Protein AF-A0AAV4Q905-F1 (afdb_monomer)

Organism: Caerostris extrusa (NCBI:txid172846)

InterPro domains:
  IPR007110 Immunoglobulin-like domain [PS50835] (67-127)
  IPR013162 CD80-like, immunoglobulin C2-set [PF08205] (74-123)
  IP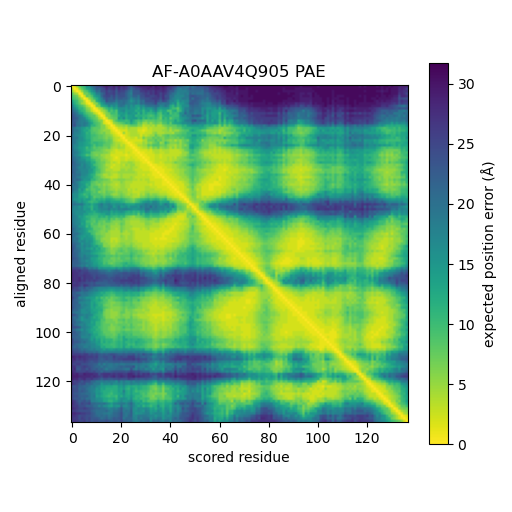R013783 Immunoglobulin-like fold [G3DSA:2.60.40.10] (59-135)
  IPR036179 Immunoglobulin-like domain superfamily [SSF48726] (36-135)

Sequence (137 aa):
MAHEMALPDFRLSLEGAYLLSKSGRSTVYLTNVTLETEGRFTCQVSADEPYFGCVQVHRNISVYVPPEESPEISGEFTDYGENLTIRCLSAKSKPAANLSWYINDVMVSTNGTFNCPSGNSNLRALTSYCFQKEDPH

Radius of gyration: 25.82 Å; Cα contacts (8 Å, |Δi|>4): 192; chains: 1; bounding box: 59×27×82 Å

Nearest PDB structures (foldseek):
  4im8-assembly1_A  TM=6.594E-01  e=1.008E-02  Mus musculus
  5k6x-assembly1_A  TM=5.338E-01  e=1.917E-01  Mus musculus
  5k6y-assembly3_B  TM=5.265E-01  e=4.220E-01  Mus musculus
  5oj2-assembly1_A  TM=3.649E-01  e=2.494E-01  Gallus gallus
  2qki-assembly2_D  TM=2.763E-01  e=8.916E+00  Homo sapiens

Secondary structure (DSSP, 8-state):
--------------SS-EE-TT--SS---EES--GGG-EEEEEEEEE-TT--EEEEEEEEE---B--SSPPEEEE--PPTTS---EEEEPPP-BSPPEEEEEETTEEE-SSS-----SS---EEEEEE---------

Solvent-accessible surface area (backbone atoms only — not comparable to full-atom values): 9296 Å² total; per-residue (Å²): 133,87,78,78,75,71,75,76,79,76,74,70,90,58,57,79,39,42,81,43,89,86,39,57,99,88,45,84,42,76,41,67,77,44,77,73,49,41,43,79,47,60,51,65,51,76,45,67,83,96,55,82,44,78,49,74,49,78,44,76,46,85,64,77,39,74,47,91,51,78,55,48,77,51,64,63,86,68,68,94,91,65,90,74,60,73,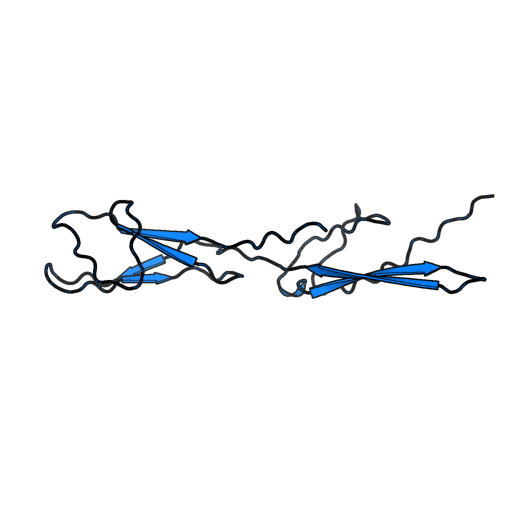47,76,46,70,48,74,39,38,65,78,67,46,80,45,41,24,53,70,87,41,80,51,71,95,84,68,90,78,85,75,68,99,64,97,70,53,78,48,70,47,75,45,73,84,78,79,78,78,76,88,125

Structure (mmCIF, N/CA/C/O backbone):
data_AF-A0AAV4Q905-F1
#
_entry.id   AF-A0AAV4Q905-F1
#
loop_
_atom_site.group_PDB
_atom_site.id
_atom_site.type_symbol
_atom_site.label_atom_id
_atom_site.label_alt_id
_atom_site.label_comp_id
_atom_site.label_asym_id
_atom_site.label_entity_id
_atom_site.label_seq_id
_atom_site.pdbx_PDB_ins_code
_atom_site.Cartn_x
_atom_site.Cartn_y
_atom_site.Cartn_z
_atom_site.occupancy
_atom_site.B_iso_or_equiv
_atom_site.auth_seq_id
_atom_site.auth_comp_id
_atom_site.auth_asym_id
_atom_site.auth_atom_id
_atom_site.pdbx_PDB_model_num
ATOM 1 N N . MET A 1 1 ? 17.475 -4.605 -49.691 1.00 32.66 1 MET A N 1
ATOM 2 C CA . MET A 1 1 ? 18.360 -5.608 -49.066 1.00 32.66 1 MET A CA 1
ATOM 3 C C . MET A 1 1 ? 17.958 -5.658 -47.607 1.00 32.66 1 MET A C 1
ATOM 5 O O . MET A 1 1 ? 18.094 -4.653 -46.924 1.00 32.66 1 MET A O 1
ATOM 9 N N . ALA A 1 2 ? 17.253 -6.720 -47.221 1.00 26.86 2 ALA A N 1
ATOM 10 C CA . ALA A 1 2 ? 16.572 -6.828 -45.938 1.00 26.86 2 ALA A CA 1
ATOM 11 C C . ALA A 1 2 ? 17.615 -6.967 -44.825 1.00 26.86 2 ALA A C 1
ATOM 13 O O . ALA A 1 2 ? 1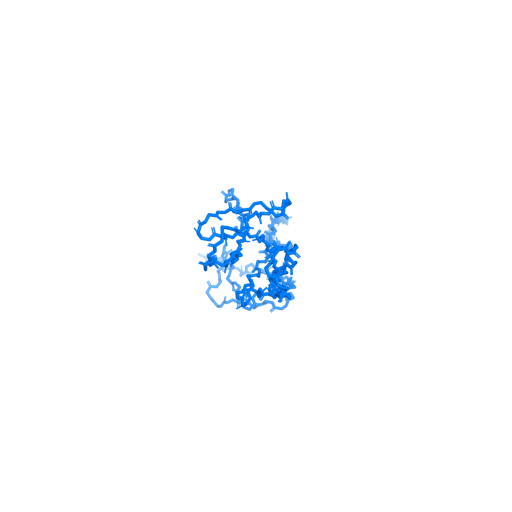8.282 -7.991 -44.740 1.00 26.86 2 ALA A O 1
ATOM 14 N N . HIS A 1 3 ? 17.800 -5.917 -44.024 1.00 28.50 3 HIS A N 1
ATOM 15 C CA . HIS A 1 3 ? 18.564 -6.035 -42.790 1.00 28.50 3 HIS A CA 1
ATOM 16 C C . HIS A 1 3 ? 17.595 -6.557 -41.737 1.00 28.50 3 HIS A C 1
ATOM 18 O O . HIS A 1 3 ? 16.775 -5.820 -41.187 1.00 28.50 3 HIS A O 1
ATOM 24 N N . GLU A 1 4 ? 17.613 -7.875 -41.585 1.00 32.44 4 GLU A N 1
ATOM 25 C CA . GLU A 1 4 ? 16.913 -8.604 -40.547 1.00 32.44 4 GLU A CA 1
ATOM 26 C C . GLU A 1 4 ? 17.403 -8.072 -39.203 1.00 32.44 4 GLU A C 1
ATOM 28 O O . GLU A 1 4 ? 18.506 -8.344 -38.744 1.00 32.44 4 GLU A O 1
ATOM 33 N N . MET A 1 5 ? 16.602 -7.181 -38.633 1.00 28.56 5 MET A N 1
ATO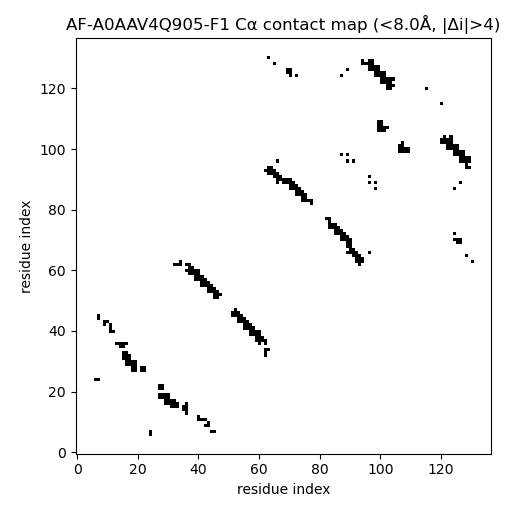M 34 C CA . MET A 1 5 ? 16.827 -6.575 -37.332 1.00 28.56 5 MET A CA 1
ATOM 35 C C . MET A 1 5 ? 16.647 -7.699 -36.314 1.00 28.56 5 MET A C 1
ATOM 37 O O . MET A 1 5 ? 15.512 -7.993 -35.919 1.00 28.56 5 MET A O 1
ATOM 41 N N . ALA A 1 6 ? 17.760 -8.360 -35.978 1.00 33.66 6 ALA A N 1
ATOM 42 C CA . ALA A 1 6 ? 17.845 -9.334 -34.906 1.00 33.66 6 ALA A CA 1
ATOM 43 C C . ALA A 1 6 ? 17.101 -8.769 -33.693 1.00 33.66 6 ALA A C 1
ATOM 45 O O . ALA A 1 6 ? 17.241 -7.595 -33.338 1.00 33.66 6 ALA A O 1
ATOM 46 N N . LEU A 1 7 ? 16.198 -9.577 -33.142 1.00 35.97 7 LEU A N 1
ATOM 47 C CA . LEU A 1 7 ? 15.425 -9.201 -31.969 1.00 35.97 7 LEU A CA 1
ATOM 48 C C . LEU A 1 7 ? 16.419 -8.771 -30.873 1.00 35.97 7 LEU A C 1
ATOM 50 O O . LEU A 1 7 ? 17.356 -9.524 -30.616 1.00 35.97 7 LEU A O 1
ATOM 54 N N . PRO A 1 8 ? 16.267 -7.586 -30.253 1.00 38.50 8 PRO A N 1
ATOM 55 C CA . PRO A 1 8 ? 17.100 -7.214 -29.110 1.00 38.50 8 PRO A CA 1
ATOM 56 C C . PRO A 1 8 ? 17.026 -8.324 -28.048 1.00 38.50 8 PRO A C 1
ATOM 58 O O . PRO A 1 8 ? 15.922 -8.729 -27.675 1.00 38.50 8 PRO A O 1
ATOM 61 N N . ASP A 1 9 ? 18.180 -8.834 -27.592 1.00 41.88 9 ASP A N 1
ATOM 62 C CA . ASP A 1 9 ? 18.262 -9.812 -26.495 1.00 41.88 9 ASP A CA 1
ATOM 63 C C . ASP A 1 9 ? 17.831 -9.119 -25.193 1.00 41.88 9 ASP A C 1
ATOM 65 O O . ASP A 1 9 ? 18.635 -8.560 -24.445 1.00 41.88 9 ASP A O 1
ATOM 69 N N . PHE A 1 10 ? 16.518 -9.076 -24.957 1.00 42.72 10 PHE A N 1
ATOM 70 C CA . PHE A 1 10 ? 15.925 -8.553 -23.733 1.00 42.72 10 PHE A CA 1
ATOM 71 C C . PHE A 1 10 ? 16.216 -9.510 -22.576 1.00 42.72 10 PHE A C 1
ATOM 73 O O . PHE A 1 10 ? 15.419 -10.382 -22.234 1.00 42.72 10 PHE A O 1
ATOM 80 N N . ARG A 1 11 ? 17.363 -9.317 -21.929 1.00 46.53 11 ARG A N 1
ATOM 81 C CA . ARG A 1 11 ? 17.704 -9.986 -20.671 1.00 46.53 11 ARG A CA 1
ATOM 82 C C . ARG A 1 11 ? 16.982 -9.288 -19.519 1.00 46.53 11 ARG A C 1
ATOM 84 O O . ARG A 1 11 ? 17.531 -8.401 -18.872 1.00 46.53 11 ARG A O 1
ATOM 91 N N . LEU A 1 12 ? 15.734 -9.673 -19.271 1.00 50.94 12 LEU A N 1
ATOM 92 C CA . LEU A 1 12 ? 15.013 -9.276 -18.063 1.00 50.94 12 LEU A CA 1
ATOM 93 C C . LEU A 1 12 ? 15.249 -10.333 -16.980 1.00 50.94 12 LEU A C 1
ATOM 95 O O . LEU A 1 12 ? 14.877 -11.492 -17.150 1.00 50.94 12 LEU A O 1
ATOM 99 N N . SER A 1 13 ? 15.866 -9.936 -15.866 1.00 50.78 13 SER A N 1
ATOM 100 C CA . SER A 1 13 ? 15.918 -10.766 -14.660 1.00 50.78 13 SER A CA 1
ATOM 101 C C . SER A 1 13 ? 14.556 -10.684 -13.977 1.00 50.78 13 SER A C 1
ATOM 103 O O . SER A 1 13 ? 14.296 -9.746 -13.228 1.00 50.78 13 SER A O 1
ATOM 105 N N . LEU A 1 14 ? 13.660 -11.611 -14.310 1.00 58.69 14 LEU A N 1
ATOM 106 C CA . LEU A 1 14 ? 12.336 -11.708 -13.706 1.00 58.69 14 LEU A CA 1
ATOM 107 C C . LEU A 1 14 ? 12.360 -12.828 -12.666 1.00 58.69 14 LEU A C 1
ATOM 109 O O . LEU A 1 14 ? 12.191 -13.998 -13.004 1.00 58.69 14 LEU A O 1
ATOM 113 N N . GLU A 1 15 ? 12.579 -12.485 -11.401 1.00 56.97 15 GLU A N 1
ATOM 114 C CA . GLU A 1 15 ? 12.255 -13.403 -10.310 1.00 56.97 15 GLU A CA 1
ATOM 115 C C . GLU A 1 15 ? 10.732 -13.329 -10.089 1.00 56.9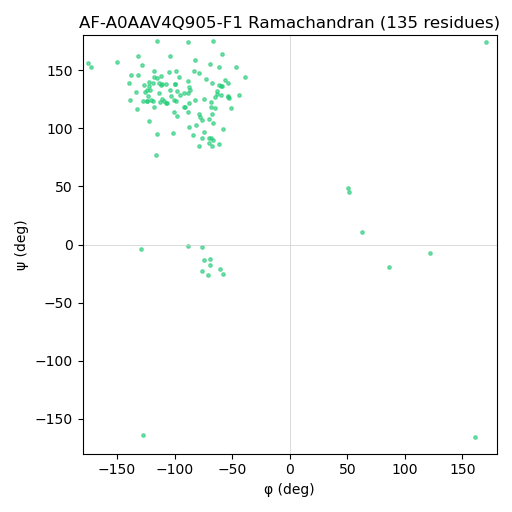7 15 GLU A C 1
ATOM 117 O O . GLU A 1 15 ? 10.178 -12.291 -9.726 1.00 56.97 15 GLU A O 1
ATOM 122 N N . GLY A 1 16 ? 10.022 -14.404 -10.449 1.00 58.72 16 GLY A N 1
ATO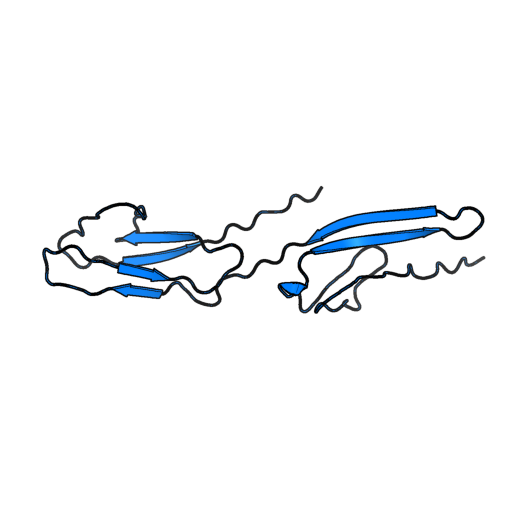M 123 C CA . GLY A 1 16 ? 8.586 -14.580 -10.186 1.00 58.72 16 GLY A CA 1
ATOM 124 C C . GLY A 1 16 ? 7.592 -13.995 -11.205 1.00 58.72 16 GLY A C 1
ATOM 125 O O . GLY A 1 16 ? 6.460 -14.470 -11.255 1.00 58.72 16 GLY A O 1
ATOM 126 N N . ALA A 1 17 ? 7.984 -13.039 -12.054 1.00 68.94 17 ALA A N 1
ATOM 127 C CA . ALA A 1 17 ? 7.099 -12.457 -13.076 1.00 68.94 17 ALA A CA 1
ATOM 128 C C . ALA A 1 17 ? 7.294 -13.069 -14.472 1.00 68.94 17 ALA A C 1
ATOM 130 O O . ALA A 1 17 ? 8.397 -13.449 -14.861 1.00 68.94 17 ALA A O 1
ATOM 131 N N . TYR A 1 18 ? 6.225 -13.107 -15.273 1.00 72.81 18 TYR A N 1
ATOM 132 C CA . TYR A 1 18 ? 6.267 -13.655 -16.634 1.00 72.81 18 TYR A CA 1
ATOM 133 C C . TYR A 1 18 ? 6.092 -12.566 -17.689 1.00 72.81 18 TYR A C 1
ATOM 135 O O . TYR A 1 18 ? 5.222 -11.700 -17.570 1.00 72.81 18 TYR A O 1
ATOM 143 N N . LEU A 1 19 ? 6.881 -12.654 -18.762 1.00 78.44 19 LEU A N 1
ATOM 144 C CA . LEU A 1 19 ? 6.736 -11.804 -19.939 1.00 78.44 19 LEU A CA 1
ATOM 145 C C . LEU A 1 19 ? 5.518 -12.244 -20.762 1.00 78.44 19 LEU A C 1
ATOM 147 O O . LEU A 1 19 ? 5.416 -13.396 -21.181 1.00 78.44 19 LEU A O 1
ATOM 151 N N . LEU A 1 20 ? 4.600 -11.318 -21.029 1.00 78.50 20 LEU A N 1
ATOM 152 C CA . LEU A 1 20 ? 3.450 -11.578 -21.891 1.00 78.50 20 LEU A CA 1
ATOM 153 C C . LEU A 1 20 ? 3.844 -11.519 -23.370 1.00 78.50 20 LEU A C 1
ATOM 155 O O . LEU A 1 20 ? 4.652 -10.684 -23.775 1.00 78.50 20 LEU A O 1
ATOM 159 N N . SER A 1 21 ? 3.183 -12.335 -24.195 1.00 76.25 21 SER A N 1
ATOM 160 C CA . SER A 1 21 ? 3.408 -12.430 -25.649 1.00 76.25 21 SER A CA 1
ATOM 161 C C . SER A 1 21 ? 3.151 -11.131 -26.422 1.00 76.25 21 SER A C 1
ATOM 163 O O . SER A 1 21 ? 3.679 -10.955 -27.513 1.00 76.25 21 SER A O 1
ATOM 165 N N . LYS A 1 22 ? 2.374 -10.199 -25.854 1.00 82.81 22 LYS A N 1
ATOM 166 C CA . LYS A 1 22 ? 2.154 -8.850 -26.407 1.00 82.81 22 LYS A CA 1
ATOM 167 C C . LYS A 1 22 ? 3.328 -7.884 -26.193 1.00 82.81 22 LYS A C 1
ATOM 169 O O . LYS A 1 22 ? 3.241 -6.726 -26.593 1.00 82.81 22 LYS A O 1
ATOM 174 N N . SER A 1 23 ? 4.386 -8.320 -25.512 1.00 78.44 23 SER A N 1
ATOM 175 C CA . SER A 1 23 ? 5.602 -7.523 -25.350 1.00 78.44 23 SER A CA 1
ATOM 176 C C . SER A 1 23 ? 6.307 -7.367 -26.695 1.00 78.44 23 SER A C 1
ATOM 178 O O . SER A 1 23 ? 6.364 -8.296 -27.496 1.00 78.44 23 SER A O 1
ATOM 180 N N . GLY A 1 24 ? 6.819 -6.169 -26.951 1.00 75.25 24 GLY A N 1
ATOM 181 C CA . GLY A 1 24 ? 7.473 -5.799 -28.200 1.00 75.25 24 GLY A CA 1
ATOM 182 C C . GLY A 1 24 ? 8.851 -5.193 -27.962 1.00 75.25 24 GLY A C 1
ATOM 183 O O . GLY A 1 24 ? 9.411 -5.269 -26.874 1.00 75.25 24 GLY A O 1
ATOM 184 N N . ARG A 1 25 ? 9.389 -4.532 -28.990 1.00 68.88 25 ARG A N 1
ATOM 185 C CA . ARG A 1 25 ? 10.747 -3.956 -28.964 1.00 68.88 25 ARG A CA 1
ATOM 186 C C . ARG A 1 25 ? 10.931 -2.755 -28.038 1.00 68.88 25 ARG A C 1
ATOM 188 O O . ARG A 1 25 ? 12.060 -2.394 -27.749 1.00 68.88 25 ARG A O 1
ATOM 195 N N . SER A 1 26 ? 9.851 -2.107 -27.623 1.00 73.12 26 SER A N 1
ATOM 196 C CA . SER A 1 26 ? 9.880 -0.905 -26.778 1.00 73.12 26 SER A CA 1
ATOM 197 C C . SER A 1 26 ? 8.968 -1.013 -25.561 1.00 73.12 26 SER A C 1
ATOM 199 O O . SER A 1 26 ? 8.903 -0.092 -24.753 1.00 73.12 26 SER A O 1
ATOM 201 N N . THR A 1 27 ? 8.213 -2.105 -25.447 1.00 76.88 27 THR A N 1
ATOM 202 C CA . THR A 1 27 ? 7.148 -2.236 -24.456 1.00 76.88 27 THR A CA 1
ATOM 203 C C . THR A 1 27 ? 7.178 -3.629 -23.869 1.00 76.88 27 THR A C 1
ATOM 205 O O . THR A 1 27 ? 7.087 -4.620 -24.590 1.00 76.88 27 THR A O 1
ATOM 208 N N . VAL A 1 28 ? 7.279 -3.685 -22.548 1.00 78.44 28 VAL A N 1
ATOM 209 C CA . VAL A 1 28 ? 7.333 -4.916 -21.769 1.00 78.44 28 VAL A CA 1
ATOM 210 C C . VAL A 1 28 ? 6.037 -5.014 -20.982 1.00 78.44 28 VAL A C 1
ATOM 212 O O . VAL A 1 28 ? 5.675 -4.089 -20.257 1.00 78.44 28 VAL A O 1
ATOM 215 N N . TYR A 1 29 ? 5.332 -6.129 -21.131 1.00 82.38 29 TYR A N 1
ATOM 216 C CA . TYR A 1 29 ? 4.148 -6.429 -20.343 1.00 82.38 29 TYR A CA 1
ATOM 217 C C . TYR A 1 29 ? 4.435 -7.620 -19.439 1.00 82.38 29 TYR A C 1
ATOM 219 O O . TYR A 1 29 ? 4.767 -8.702 -19.923 1.00 82.38 29 TYR A O 1
ATOM 227 N N . LEU A 1 30 ? 4.274 -7.418 -18.136 1.00 81.12 30 LEU A N 1
ATOM 228 C CA . LEU A 1 30 ? 4.492 -8.438 -17.117 1.00 81.12 30 LEU A CA 1
ATOM 229 C C . LEU A 1 30 ? 3.152 -8.950 -16.580 1.00 81.12 30 LEU A C 1
ATOM 231 O O . LEU A 1 30 ? 2.168 -8.211 -16.520 1.00 81.12 30 LEU A O 1
ATOM 235 N N . THR A 1 31 ? 3.115 -10.220 -16.191 1.00 84.88 31 THR A N 1
ATOM 236 C CA . THR A 1 31 ? 2.006 -10.836 -15.453 1.00 84.88 31 THR A CA 1
ATOM 237 C C . THR A 1 31 ? 2.531 -11.620 -14.254 1.00 84.88 31 THR A C 1
ATOM 239 O O . THR A 1 31 ? 3.720 -11.934 -14.201 1.00 84.88 31 THR A O 1
ATOM 242 N N . ASN A 1 32 ? 1.642 -11.921 -13.303 1.00 83.12 32 ASN A N 1
ATOM 243 C CA . ASN A 1 32 ? 1.977 -12.468 -11.985 1.00 83.12 32 ASN A CA 1
ATOM 244 C C . ASN A 1 32 ? 3.071 -11.650 -11.282 1.00 83.12 32 ASN A C 1
ATOM 246 O O . ASN A 1 32 ? 4.061 -12.192 -10.810 1.00 83.12 32 ASN A O 1
ATOM 250 N N . VAL A 1 33 ? 2.903 -10.324 -11.252 1.00 83.88 33 VAL A N 1
ATOM 251 C CA . VAL A 1 33 ? 3.797 -9.437 -10.498 1.00 83.88 33 VAL A CA 1
ATOM 252 C C . VAL A 1 33 ? 3.579 -9.692 -9.008 1.00 83.88 33 VAL A C 1
ATOM 254 O O . VAL A 1 33 ? 2.459 -9.560 -8.514 1.00 83.88 33 VAL A O 1
ATOM 257 N N . THR A 1 34 ? 4.647 -10.054 -8.305 1.00 85.25 34 THR A N 1
ATOM 258 C CA . THR A 1 34 ? 4.648 -10.295 -6.856 1.00 85.25 34 THR A CA 1
ATOM 259 C C . THR A 1 34 ? 5.531 -9.270 -6.150 1.00 85.25 34 THR A C 1
ATOM 261 O O . THR A 1 34 ? 6.208 -8.466 -6.788 1.00 85.25 34 THR A O 1
ATOM 264 N N . LEU A 1 35 ? 5.562 -9.301 -4.815 1.00 85.12 35 LEU A N 1
ATOM 265 C CA . LEU A 1 35 ? 6.477 -8.465 -4.030 1.00 85.12 35 LEU A CA 1
ATOM 266 C C . LEU A 1 35 ? 7.959 -8.698 -4.374 1.00 85.12 35 LEU A C 1
ATOM 268 O O . LEU A 1 35 ? 8.758 -7.787 -4.192 1.00 85.12 35 LEU A O 1
ATOM 272 N N . GLU A 1 36 ? 8.314 -9.882 -4.877 1.00 83.25 36 GLU A N 1
ATOM 273 C CA . GLU A 1 36 ? 9.681 -10.235 -5.293 1.00 83.25 36 GLU A CA 1
ATOM 274 C C . GLU A 1 36 ? 10.059 -9.599 -6.636 1.00 83.25 36 GLU A C 1
ATOM 276 O O . GLU A 1 36 ? 11.230 -9.384 -6.923 1.00 83.25 36 GLU A O 1
ATOM 281 N N . THR A 1 37 ? 9.061 -9.244 -7.448 1.00 80.81 37 THR A N 1
ATOM 282 C CA . THR A 1 37 ? 9.258 -8.550 -8.725 1.00 80.81 37 THR A CA 1
ATOM 283 C C . THR A 1 37 ? 9.625 -7.072 -8.533 1.00 80.81 37 THR A C 1
ATOM 285 O O . THR A 1 37 ? 10.040 -6.414 -9.485 1.00 80.81 37 THR A O 1
ATOM 288 N N . GLU A 1 38 ? 9.467 -6.520 -7.326 1.00 84.44 38 GLU A N 1
ATOM 289 C CA . GLU A 1 38 ? 9.887 -5.152 -7.022 1.00 84.44 38 GLU A CA 1
ATOM 290 C C . GLU A 1 38 ? 11.403 -4.997 -7.176 1.00 84.44 38 GLU A C 1
ATOM 292 O O . GLU A 1 38 ? 12.187 -5.757 -6.612 1.00 84.44 38 GLU A O 1
ATOM 297 N N . GLY A 1 39 ? 11.835 -3.976 -7.915 1.00 78.88 39 GLY A N 1
ATOM 298 C CA . GLY A 1 39 ? 13.259 -3.769 -8.132 1.00 78.88 39 GLY A CA 1
ATOM 299 C C . GLY A 1 39 ? 13.592 -2.889 -9.324 1.00 78.88 39 GLY A C 1
ATOM 300 O O . GLY A 1 39 ? 12.753 -2.165 -9.863 1.00 78.88 39 GLY A O 1
ATOM 301 N N . ARG A 1 40 ? 14.866 -2.933 -9.725 1.00 78.50 40 ARG A N 1
ATOM 302 C CA . ARG A 1 40 ? 15.405 -2.114 -10.813 1.00 78.50 40 ARG A CA 1
ATOM 303 C C . ARG A 1 40 ? 15.467 -2.901 -12.116 1.00 78.50 40 ARG A C 1
ATOM 305 O O . ARG A 1 40 ? 16.321 -3.765 -12.300 1.00 78.50 40 ARG A O 1
ATOM 312 N N . PHE A 1 41 ? 14.620 -2.514 -13.054 1.00 77.56 41 PHE A N 1
ATOM 313 C CA . PHE A 1 41 ? 14.548 -3.057 -14.399 1.00 77.56 41 PHE A CA 1
ATOM 314 C C . PHE A 1 41 ? 15.505 -2.303 -15.313 1.00 77.56 41 PHE A C 1
ATOM 316 O O . PHE A 1 41 ? 15.589 -1.074 -15.271 1.00 77.56 41 PHE A O 1
ATOM 323 N N . THR A 1 42 ? 16.239 -3.045 -16.139 1.00 74.12 42 THR A N 1
ATOM 324 C CA . THR A 1 42 ? 17.217 -2.485 -17.075 1.00 74.12 42 THR A CA 1
ATOM 325 C C . THR A 1 42 ? 16.844 -2.870 -18.495 1.00 74.12 42 THR A C 1
ATOM 327 O O . THR A 1 42 ? 16.708 -4.049 -18.804 1.00 74.12 42 THR A O 1
ATOM 330 N N . CYS A 1 43 ? 16.694 -1.870 -19.356 1.00 74.81 43 CYS A N 1
ATOM 331 C CA . CYS A 1 43 ? 16.620 -2.053 -20.797 1.00 74.81 43 CYS A CA 1
ATOM 332 C C . CYS A 1 43 ? 18.018 -1.837 -21.378 1.00 74.81 43 CYS A C 1
ATOM 334 O O . CYS A 1 43 ? 18.645 -0.821 -21.077 1.00 74.81 43 CYS A O 1
ATOM 336 N N . GLN A 1 44 ? 18.498 -2.777 -22.190 1.00 72.56 44 GLN A N 1
ATOM 337 C CA . GLN A 1 44 ? 19.803 -2.716 -22.840 1.00 72.56 44 GLN A CA 1
ATOM 338 C C . GLN A 1 44 ? 19.636 -2.857 -24.352 1.00 72.56 44 GLN A C 1
ATOM 340 O O . GLN A 1 44 ? 18.943 -3.757 -24.818 1.00 72.56 44 GLN A O 1
ATOM 345 N N . VAL A 1 45 ? 20.304 -1.987 -25.107 1.00 76.06 45 VAL A N 1
ATOM 346 C CA . VAL A 1 45 ? 20.386 -2.051 -26.568 1.00 76.06 45 VAL A CA 1
ATOM 347 C C . VAL A 1 45 ? 21.857 -2.089 -26.964 1.00 76.06 45 VAL A C 1
ATOM 349 O O . VAL A 1 45 ? 22.621 -1.198 -26.589 1.00 76.06 45 VAL A O 1
ATOM 352 N N . SER A 1 46 ? 22.253 -3.117 -27.712 1.00 76.56 46 SER A N 1
ATOM 353 C CA . SER A 1 46 ? 23.593 -3.265 -28.281 1.00 76.56 46 SER A CA 1
ATOM 354 C C . SER A 1 46 ? 23.569 -3.042 -29.792 1.00 76.56 46 SER A C 1
ATOM 356 O O . SER A 1 46 ? 22.657 -3.504 -30.476 1.00 76.56 46 SER A O 1
ATOM 358 N N . ALA A 1 47 ? 24.568 -2.328 -30.301 1.00 74.62 47 ALA A N 1
ATOM 359 C CA . ALA A 1 47 ? 24.865 -2.217 -31.721 1.00 74.62 47 ALA A CA 1
ATOM 360 C C . ALA A 1 47 ? 26.013 -3.168 -32.080 1.00 74.62 47 ALA A C 1
ATOM 362 O O . ALA A 1 47 ? 26.993 -3.259 -31.334 1.00 74.62 47 ALA A O 1
ATOM 363 N N . ASP A 1 48 ? 25.878 -3.846 -33.219 1.00 76.00 48 ASP A N 1
ATOM 364 C CA . ASP A 1 48 ? 26.915 -4.712 -33.776 1.00 76.00 48 ASP A CA 1
ATOM 365 C C . ASP A 1 48 ? 27.874 -3.925 -34.692 1.00 76.00 48 ASP A C 1
ATOM 367 O O . ASP A 1 48 ? 27.705 -2.731 -34.947 1.00 76.00 48 ASP A O 1
ATOM 371 N N . GLU A 1 49 ? 28.923 -4.608 -35.142 1.00 75.06 49 GLU A N 1
ATOM 372 C CA . GLU A 1 49 ? 30.067 -4.118 -35.923 1.00 75.06 49 GLU A CA 1
ATOM 373 C C . GLU A 1 49 ? 29.720 -3.070 -37.015 1.00 75.06 49 GLU A C 1
ATOM 375 O O . GLU A 1 49 ? 28.682 -3.183 -37.673 1.00 75.06 49 GLU 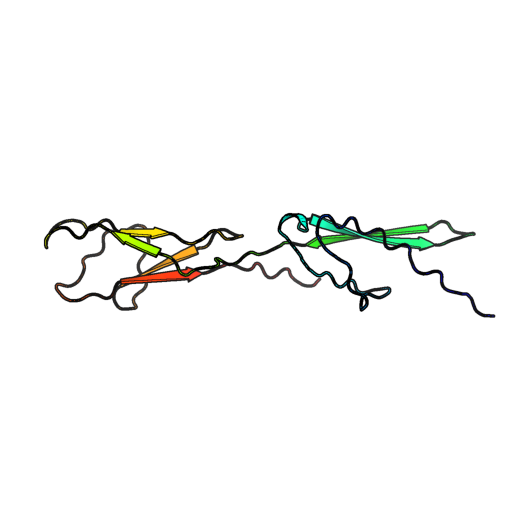A O 1
ATOM 380 N N . PRO A 1 50 ? 30.577 -2.052 -37.278 1.00 58.84 50 PRO A N 1
ATOM 381 C CA . PRO A 1 50 ? 31.933 -1.806 -36.755 1.00 58.84 50 PRO A CA 1
ATOM 382 C C . PRO A 1 50 ? 31.989 -1.003 -35.448 1.00 58.84 50 PRO A C 1
ATOM 384 O O . PRO A 1 50 ? 33.074 -0.773 -34.913 1.00 58.84 50 PRO A O 1
ATOM 387 N N . TYR A 1 51 ? 30.840 -0.577 -34.922 1.00 61.47 51 TYR A N 1
ATOM 388 C CA . TYR A 1 51 ? 30.755 0.219 -33.702 1.00 61.47 51 TYR A CA 1
ATOM 389 C C . TYR A 1 51 ? 30.033 -0.575 -32.618 1.00 61.47 51 TYR A C 1
ATOM 391 O O . TYR A 1 51 ? 28.809 -0.555 -32.526 1.00 61.47 51 TYR A O 1
ATOM 399 N N . PHE A 1 52 ? 30.812 -1.241 -31.769 1.00 63.81 52 PHE A N 1
ATOM 400 C CA . PHE A 1 52 ? 30.302 -1.913 -30.576 1.00 63.81 52 PHE A CA 1
ATOM 401 C C . PHE A 1 52 ? 29.861 -0.866 -29.545 1.00 63.81 52 PHE A C 1
ATOM 403 O O . PHE A 1 52 ? 30.659 -0.376 -28.744 1.00 63.81 52 PHE A O 1
ATOM 410 N N . GLY A 1 53 ? 28.589 -0.480 -29.598 1.00 68.38 53 GLY A N 1
ATOM 411 C CA . GLY A 1 53 ? 27.963 0.437 -28.649 1.00 68.38 53 GLY A CA 1
ATOM 412 C C . GLY A 1 53 ? 26.927 -0.288 -27.800 1.00 68.38 53 GLY A C 1
ATOM 413 O O . GLY A 1 53 ? 26.142 -1.071 -28.322 1.00 68.38 53 GLY A O 1
ATOM 414 N N . CYS A 1 54 ? 26.894 -0.015 -26.497 1.00 76.06 54 CYS A N 1
ATOM 415 C CA . CYS A 1 54 ? 25.865 -0.526 -25.596 1.00 76.06 54 CYS A CA 1
ATOM 416 C C . CYS A 1 54 ? 25.242 0.637 -24.824 1.00 76.06 54 CYS A C 1
ATOM 418 O O . CYS A 1 54 ? 25.950 1.382 -24.145 1.00 76.06 54 CYS A O 1
ATOM 420 N N . VAL A 1 55 ? 23.923 0.792 -24.927 1.00 78.50 55 VAL A N 1
ATOM 421 C CA . VAL A 1 55 ? 23.157 1.784 -24.168 1.00 78.50 55 VAL A CA 1
ATOM 422 C C . VAL A 1 55 ? 22.234 1.051 -23.208 1.00 78.50 55 VAL A C 1
ATOM 424 O O . VAL A 1 55 ? 21.507 0.142 -23.607 1.00 78.50 55 VAL A O 1
ATOM 427 N N . GLN A 1 56 ? 22.255 1.459 -21.940 1.00 76.50 56 GLN A N 1
ATOM 428 C CA . GLN A 1 56 ? 21.391 0.922 -20.897 1.00 76.50 56 GLN A CA 1
ATOM 429 C C . GLN A 1 56 ? 20.562 2.037 -20.263 1.00 76.50 56 GLN A C 1
ATOM 431 O O . GLN A 1 56 ? 21.059 3.133 -20.007 1.00 76.50 56 GLN A O 1
ATOM 436 N N . VAL A 1 57 ? 19.295 1.744 -19.987 1.00 77.50 57 VAL A N 1
ATOM 437 C CA . VAL A 1 57 ? 18.391 2.610 -19.227 1.00 77.50 57 VAL A CA 1
ATOM 438 C C . VAL A 1 57 ? 17.795 1.804 -18.087 1.00 77.50 57 VAL A C 1
ATOM 440 O O . VAL A 1 57 ? 17.374 0.665 -18.278 1.00 77.50 57 VAL A O 1
ATOM 443 N N . HIS A 1 58 ? 17.727 2.413 -16.906 1.00 78.62 58 HIS A N 1
ATOM 444 C CA . HIS A 1 58 ? 17.174 1.787 -15.710 1.00 78.62 58 HIS A CA 1
ATOM 445 C C . HIS A 1 58 ? 15.865 2.461 -15.285 1.00 78.62 58 HIS A C 1
ATOM 447 O O . HIS A 1 58 ? 15.705 3.684 -15.400 1.00 78.62 58 HIS A O 1
ATOM 453 N N . ARG A 1 59 ? 14.937 1.658 -14.763 1.00 79.06 59 ARG A N 1
ATOM 454 C CA . ARG A 1 59 ? 13.695 2.099 -14.122 1.00 79.06 59 ARG A CA 1
ATOM 455 C C . ARG A 1 59 ? 13.426 1.246 -12.892 1.00 79.06 59 ARG A C 1
ATOM 457 O O . ARG A 1 59 ? 13.625 0.037 -12.933 1.00 79.06 59 ARG A O 1
ATOM 464 N N . ASN A 1 60 ? 12.982 1.875 -11.814 1.00 81.56 60 ASN A N 1
ATOM 465 C CA . ASN A 1 60 ? 12.517 1.149 -10.641 1.00 81.56 60 ASN A CA 1
ATOM 466 C C . ASN A 1 60 ? 11.027 0.864 -10.808 1.00 81.56 60 ASN A C 1
ATOM 468 O O . ASN A 1 60 ? 10.297 1.704 -11.326 1.00 81.56 60 ASN A O 1
ATOM 472 N N . ILE A 1 61 ? 10.608 -0.326 -10.399 1.00 81.00 61 ILE A N 1
ATOM 473 C CA . ILE A 1 61 ? 9.206 -0.724 -10.349 1.00 81.00 61 ILE A CA 1
ATOM 474 C C . ILE A 1 61 ? 8.891 -1.042 -8.896 1.00 81.00 61 ILE A C 1
ATOM 476 O O . ILE A 1 61 ? 9.548 -1.905 -8.314 1.00 81.00 61 ILE A O 1
ATOM 480 N N . SER A 1 62 ? 7.890 -0.357 -8.348 1.00 84.88 62 SER A N 1
ATOM 481 C CA . SER A 1 62 ? 7.367 -0.562 -6.996 1.00 84.88 62 SER A CA 1
ATOM 482 C C . SER A 1 62 ? 6.089 -1.405 -7.047 1.00 84.88 62 SER A C 1
ATOM 484 O O . SER A 1 62 ? 5.239 -1.193 -7.915 1.00 84.88 62 SER A O 1
ATOM 486 N N . VAL A 1 63 ? 5.927 -2.355 -6.122 1.00 85.62 63 VAL A N 1
ATOM 487 C CA . VAL A 1 63 ? 4.733 -3.215 -6.055 1.00 85.62 63 VAL A CA 1
ATOM 488 C C . VAL A 1 63 ? 3.891 -2.846 -4.840 1.00 85.62 63 VAL A C 1
ATOM 490 O O . VAL A 1 63 ? 4.353 -2.885 -3.699 1.00 85.62 63 VAL A O 1
ATOM 493 N N . TYR A 1 64 ? 2.627 -2.515 -5.096 1.00 89.50 64 TYR A N 1
ATOM 494 C CA . TYR A 1 64 ? 1.654 -2.125 -4.082 1.00 89.50 64 TYR A CA 1
ATOM 495 C C . TYR A 1 64 ? 0.679 -3.265 -3.802 1.00 89.50 64 TYR A C 1
ATOM 497 O O . TYR A 1 64 ? 0.122 -3.853 -4.729 1.00 89.50 64 TYR A O 1
ATOM 505 N N . VAL A 1 65 ? 0.454 -3.552 -2.520 1.00 89.44 65 VAL A N 1
ATOM 506 C CA . VAL A 1 65 ? -0.455 -4.608 -2.061 1.00 89.44 65 VAL A CA 1
ATOM 5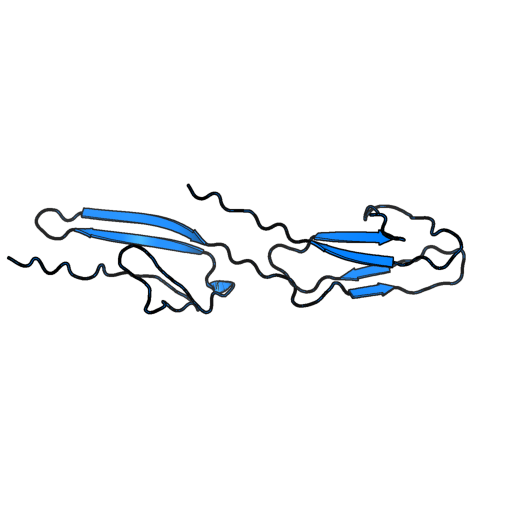07 C C . VAL A 1 65 ? -1.519 -3.974 -1.166 1.00 89.44 65 VAL A C 1
ATOM 509 O O . VAL A 1 65 ? -1.197 -3.578 -0.040 1.00 89.44 65 VAL A O 1
ATOM 512 N N . PRO A 1 66 ? -2.767 -3.824 -1.641 1.00 89.69 66 PRO A N 1
ATOM 513 C CA . PRO A 1 66 ? -3.856 -3.364 -0.791 1.00 89.69 66 PRO A CA 1
ATOM 514 C C . PRO A 1 66 ? -4.209 -4.436 0.257 1.00 89.69 66 PRO A C 1
ATOM 516 O O . PRO A 1 66 ? -3.969 -5.620 0.018 1.00 89.69 66 PRO A O 1
ATOM 519 N N . PRO A 1 67 ? -4.788 -4.047 1.406 1.00 90.06 67 PRO A N 1
ATOM 520 C CA . PRO A 1 67 ? -5.337 -5.011 2.352 1.00 90.06 67 PRO A CA 1
ATOM 521 C C . PRO A 1 67 ? -6.435 -5.850 1.684 1.00 90.06 67 PRO A C 1
ATOM 523 O O . PRO A 1 67 ? -7.286 -5.299 0.985 1.00 90.06 67 PRO A O 1
ATOM 526 N N . GLU A 1 68 ? -6.432 -7.164 1.913 1.00 90.31 68 GLU A N 1
ATOM 527 C CA . GLU A 1 68 ? -7.455 -8.074 1.366 1.00 90.31 68 GLU A CA 1
ATOM 528 C C . GLU A 1 68 ? -8.822 -7.892 2.038 1.00 90.31 68 GLU A C 1
ATOM 530 O O . GLU A 1 68 ? -9.860 -8.150 1.431 1.00 90.31 68 GLU A O 1
ATOM 535 N N . GLU A 1 69 ? -8.822 -7.408 3.280 1.00 90.12 69 GLU A N 1
ATOM 536 C CA . GLU A 1 69 ? -10.009 -7.277 4.117 1.00 90.12 69 GLU A CA 1
ATOM 537 C C . GLU A 1 69 ? -10.139 -5.861 4.685 1.00 90.12 69 GLU A C 1
ATOM 539 O O . GLU A 1 69 ? -9.159 -5.126 4.857 1.00 90.12 69 GLU A O 1
ATOM 544 N N . SER A 1 70 ? -11.379 -5.483 4.999 1.00 87.69 70 SER A N 1
ATOM 545 C CA . SER A 1 70 ? -11.676 -4.269 5.758 1.00 87.69 70 SER A CA 1
ATOM 546 C C . SER A 1 70 ? -11.055 -4.330 7.158 1.00 87.69 70 SER A C 1
ATOM 548 O O . SER A 1 70 ? -10.904 -5.422 7.703 1.00 87.69 70 SER A O 1
ATOM 550 N N . PRO A 1 71 ? -10.742 -3.181 7.777 1.00 89.94 71 PRO A N 1
ATOM 551 C CA . PRO A 1 71 ? -10.178 -3.170 9.116 1.00 89.94 71 PRO A CA 1
ATOM 552 C C . PRO A 1 71 ? -11.144 -3.784 10.133 1.00 89.94 71 PRO A C 1
ATOM 554 O O . PRO A 1 71 ? -12.341 -3.491 10.132 1.00 89.94 71 PRO A O 1
ATOM 557 N N . GLU A 1 72 ? -10.603 -4.603 11.026 1.00 90.50 72 GLU A N 1
ATOM 558 C CA . GLU A 1 72 ? -11.346 -5.213 12.120 1.00 90.50 72 GLU A CA 1
ATOM 559 C C . GLU A 1 72 ? -11.336 -4.280 13.333 1.00 90.50 72 GLU A C 1
ATOM 561 O O . GLU A 1 72 ? -10.280 -3.795 13.754 1.00 90.50 72 GLU A O 1
ATOM 566 N N . ILE A 1 73 ? -12.516 -4.042 13.907 1.00 87.50 73 ILE A N 1
ATOM 567 C CA . ILE A 1 73 ? -12.691 -3.254 15.128 1.00 87.50 73 ILE A CA 1
ATOM 568 C C . ILE A 1 73 ? -13.034 -4.210 16.265 1.00 87.50 73 ILE A C 1
ATOM 570 O O . ILE A 1 73 ? -14.046 -4.907 16.212 1.00 87.50 73 ILE A O 1
ATOM 574 N N . SER A 1 74 ? -12.216 -4.204 17.313 1.00 85.69 74 SER A N 1
ATOM 575 C CA . SER A 1 74 ? -12.427 -4.993 18.527 1.00 85.69 74 SER A CA 1
ATOM 576 C C . SER A 1 74 ? -12.246 -4.127 19.771 1.00 85.69 74 SER A C 1
ATOM 578 O O . SER A 1 74 ? -11.436 -3.202 19.794 1.00 85.69 74 SER A O 1
ATOM 580 N N . GLY A 1 75 ? -13.012 -4.396 20.823 1.00 77.94 75 GLY A N 1
ATOM 581 C CA . GLY A 1 75 ? -12.939 -3.641 22.070 1.00 77.94 75 GLY A CA 1
ATOM 582 C C . GLY A 1 75 ? -13.788 -4.278 23.158 1.00 77.94 75 GLY A C 1
ATOM 583 O O . GLY A 1 75 ? -14.764 -4.968 22.864 1.00 77.94 75 GLY A O 1
ATOM 584 N N . GLU A 1 76 ? -13.400 -4.053 24.410 1.00 71.50 76 GLU A N 1
ATOM 585 C CA . GLU A 1 76 ? -14.196 -4.452 25.567 1.00 71.50 76 GLU A CA 1
ATOM 586 C C . GLU A 1 76 ? -15.112 -3.296 25.963 1.00 71.50 76 GLU A C 1
ATOM 588 O O . GLU A 1 76 ? -14.657 -2.199 26.293 1.00 71.50 76 GLU A O 1
ATOM 593 N N . PHE A 1 77 ? -16.419 -3.543 25.897 1.00 66.88 77 PHE A N 1
ATOM 594 C CA . PHE A 1 77 ? -17.424 -2.617 26.397 1.00 66.88 77 PHE A CA 1
ATOM 595 C C . PHE A 1 77 ? -17.549 -2.808 27.908 1.00 66.88 77 PHE A C 1
ATOM 597 O O . PHE A 1 77 ? -18.152 -3.776 28.365 1.00 66.88 77 PHE A O 1
ATOM 604 N N . THR A 1 78 ? -16.958 -1.890 28.668 1.00 61.91 78 THR A N 1
ATOM 605 C CA . THR A 1 78 ? -17.242 -1.727 30.099 1.00 61.91 78 THR A CA 1
ATOM 606 C C . THR A 1 78 ? -18.504 -0.884 30.281 1.00 61.91 78 THR A C 1
ATOM 608 O O . THR A 1 78 ? -18.923 -0.160 29.373 1.00 61.91 78 THR A O 1
ATOM 611 N N . ASP A 1 79 ? -19.123 -1.005 31.454 1.00 59.97 79 ASP A N 1
ATOM 612 C CA . ASP A 1 79 ? -20.284 -0.230 31.874 1.00 59.97 79 ASP A CA 1
ATOM 613 C C . ASP A 1 79 ? -20.149 1.282 31.609 1.00 59.97 79 ASP A C 1
ATOM 615 O O . ASP A 1 79 ? -19.064 1.871 31.572 1.00 59.97 79 ASP A O 1
ATOM 619 N N . TYR A 1 80 ? -21.305 1.925 31.436 1.00 60.12 80 TYR A N 1
ATOM 620 C CA . TYR A 1 80 ? -21.427 3.360 31.203 1.00 60.12 80 TYR A CA 1
ATOM 621 C C . TYR A 1 80 ? -20.657 4.176 32.254 1.00 60.12 80 TYR A C 1
ATOM 623 O O . TYR A 1 80 ? -21.011 4.167 33.431 1.00 60.12 80 TYR A O 1
ATOM 631 N N . GLY A 1 81 ? -19.654 4.941 31.812 1.00 61.66 81 GLY A N 1
ATOM 632 C CA . GLY A 1 81 ? -18.907 5.877 32.662 1.00 61.66 81 GLY A CA 1
ATOM 633 C C . GLY A 1 81 ? -17.400 5.634 32.737 1.00 61.66 81 GLY A C 1
ATOM 634 O O . GLY A 1 81 ? -16.700 6.486 33.279 1.00 61.66 81 GLY A O 1
ATOM 635 N N . GLU A 1 82 ? -16.889 4.539 32.167 1.00 68.25 82 GLU A N 1
ATOM 636 C CA . GLU A 1 82 ? -15.446 4.276 32.091 1.00 68.25 82 GLU A CA 1
ATOM 637 C C . GLU A 1 82 ? -14.850 4.516 30.694 1.00 68.25 82 GLU A C 1
ATOM 639 O O . GLU A 1 82 ? -15.550 4.591 29.681 1.00 68.25 82 GLU A O 1
ATOM 644 N N . ASN A 1 83 ? -13.520 4.652 30.642 1.00 71.56 83 ASN A N 1
ATOM 645 C CA . ASN A 1 83 ? -12.784 4.812 29.392 1.00 71.56 83 ASN A CA 1
ATOM 646 C C . ASN A 1 83 ? -12.836 3.517 28.573 1.00 71.56 83 ASN A C 1
ATOM 648 O O . ASN A 1 83 ? -12.298 2.488 28.977 1.00 71.56 83 ASN A O 1
ATOM 652 N N . LEU A 1 84 ? -13.419 3.597 27.380 1.00 75.25 84 LEU A N 1
ATOM 653 C CA . LEU A 1 84 ? -13.475 2.489 26.432 1.00 75.25 84 LEU A CA 1
ATOM 654 C C . LEU A 1 84 ? -12.171 2.407 25.633 1.00 75.25 84 LEU A C 1
ATOM 656 O O . LEU A 1 84 ? -11.767 3.370 24.979 1.00 75.25 84 LEU A O 1
ATOM 660 N N . THR A 1 85 ? -11.519 1.244 25.669 1.00 76.81 85 THR A N 1
ATOM 661 C CA . THR A 1 85 ? -10.337 0.975 24.842 1.00 76.81 85 THR A CA 1
ATOM 662 C C . THR A 1 85 ? -10.744 0.137 23.642 1.00 76.81 85 THR A C 1
ATOM 664 O O . THR A 1 85 ? -11.131 -1.022 23.783 1.00 76.81 85 THR A O 1
ATOM 667 N N . ILE A 1 86 ? -10.628 0.723 22.453 1.00 80.69 86 ILE A N 1
ATOM 668 C CA . ILE A 1 86 ? -10.990 0.077 21.191 1.00 80.69 86 ILE A CA 1
ATOM 669 C C . ILE A 1 86 ? -9.745 -0.015 20.313 1.00 80.69 86 ILE A C 1
ATOM 671 O O . ILE A 1 86 ? -8.929 0.906 20.250 1.00 80.69 86 ILE A O 1
ATOM 675 N N . ARG A 1 87 ? -9.588 -1.152 19.645 1.00 83.62 87 ARG A N 1
ATOM 676 C CA . ARG A 1 87 ? -8.496 -1.460 18.730 1.00 83.62 87 ARG A CA 1
ATOM 677 C C . ARG A 1 87 ? -9.047 -1.583 17.318 1.00 83.62 87 ARG A C 1
ATOM 679 O O . ARG A 1 87 ? -10.109 -2.156 17.101 1.00 83.62 87 ARG A O 1
ATOM 686 N N . CYS A 1 88 ? -8.299 -1.042 16.365 1.00 86.19 88 CYS A N 1
ATOM 687 C CA . CYS A 1 88 ? -8.542 -1.220 14.940 1.00 86.19 88 CYS A CA 1
ATOM 688 C C . CYS A 1 88 ? -7.287 -1.809 14.314 1.00 86.19 88 CYS A C 1
ATOM 690 O O . CYS A 1 88 ? -6.189 -1.284 14.518 1.00 86.19 88 CYS A O 1
ATOM 692 N N . LEU A 1 89 ? -7.457 -2.903 13.580 1.00 87.94 89 LEU A N 1
ATOM 693 C CA . LEU A 1 89 ? -6.380 -3.612 12.908 1.00 87.94 89 LEU A CA 1
ATOM 694 C C . LEU A 1 89 ? -6.708 -3.713 11.420 1.00 87.94 89 LEU A C 1
ATOM 696 O O . LEU A 1 89 ? -7.754 -4.231 11.043 1.00 87.94 89 LEU A O 1
ATOM 700 N N . SER A 1 90 ? -5.813 -3.220 10.564 1.00 92.75 90 SER A N 1
ATOM 701 C CA . SER A 1 90 ? -5.881 -3.506 9.130 1.00 92.75 90 SER A CA 1
ATOM 702 C C . SER A 1 90 ? -5.228 -4.849 8.819 1.00 92.75 90 SER A C 1
ATOM 704 O O . SER A 1 90 ? -4.206 -5.198 9.419 1.00 92.75 90 SER A O 1
ATOM 706 N N . ALA A 1 91 ? -5.719 -5.529 7.785 1.00 92.38 91 ALA A N 1
ATOM 707 C CA . ALA A 1 91 ? -4.965 -6.600 7.146 1.00 92.38 91 ALA A CA 1
ATOM 708 C C . ALA A 1 91 ? -3.611 -6.092 6.600 1.00 92.38 91 ALA A C 1
ATOM 710 O O . ALA A 1 91 ? -3.361 -4.885 6.460 1.00 92.38 91 ALA A O 1
ATOM 711 N N . LYS A 1 92 ? -2.709 -7.033 6.308 1.00 91.38 92 LYS A N 1
ATOM 712 C CA . LYS A 1 92 ? -1.369 -6.729 5.787 1.00 91.38 92 LYS A CA 1
ATOM 713 C C . LYS A 1 92 ? -1.471 -5.957 4.471 1.00 91.38 92 LYS A C 1
ATOM 715 O O . LYS A 1 92 ? -2.268 -6.301 3.608 1.00 91.38 92 LYS A O 1
ATOM 720 N N . SER A 1 93 ? -0.645 -4.927 4.325 1.00 91.94 93 SER A N 1
ATOM 721 C CA . SER A 1 93 ? -0.613 -4.070 3.137 1.00 91.94 93 SER A CA 1
ATOM 722 C C . SER A 1 93 ? 0.781 -3.496 2.895 1.00 91.94 93 SER A C 1
ATOM 724 O O . SER A 1 93 ? 1.603 -3.414 3.814 1.00 91.94 93 SER A O 1
ATOM 726 N N . LYS A 1 94 ? 1.047 -3.115 1.641 1.00 90.06 94 LYS A N 1
ATOM 727 C CA . LYS A 1 94 ? 2.254 -2.404 1.213 1.00 90.06 94 LYS A CA 1
ATOM 728 C C . LYS A 1 94 ? 1.870 -1.212 0.316 1.00 90.06 94 LYS A C 1
ATOM 730 O O . LYS A 1 94 ? 1.353 -1.439 -0.779 1.00 90.06 94 LYS A O 1
ATOM 735 N N . PRO A 1 95 ? 2.155 0.040 0.724 1.00 90.62 95 PRO A N 1
ATOM 736 C CA . PRO A 1 95 ? 2.736 0.444 2.008 1.00 90.62 95 PRO A CA 1
ATOM 737 C C . PRO A 1 95 ? 1.789 0.169 3.183 1.00 90.62 95 PRO A C 1
ATOM 739 O O . PRO A 1 95 ? 0.649 -0.243 2.986 1.00 90.62 95 PRO A O 1
ATOM 742 N N . ALA A 1 96 ? 2.271 0.416 4.404 1.00 89.88 96 ALA A N 1
ATOM 743 C CA . ALA A 1 96 ? 1.442 0.331 5.598 1.00 89.88 96 ALA A CA 1
ATOM 744 C C . ALA A 1 96 ? 0.171 1.183 5.441 1.00 89.88 96 ALA A C 1
ATOM 746 O O . ALA A 1 96 ? 0.237 2.374 5.126 1.00 89.88 96 ALA A O 1
ATOM 747 N N . ALA A 1 97 ? -0.975 0.544 5.655 1.00 89.75 97 ALA A N 1
ATOM 748 C CA . ALA A 1 97 ? -2.282 1.177 5.671 1.00 89.75 97 ALA A CA 1
ATOM 749 C C . ALA A 1 97 ? -2.355 2.324 6.687 1.00 89.75 97 ALA A C 1
ATOM 751 O O . ALA A 1 97 ? -1.849 2.221 7.806 1.00 89.75 97 ALA A O 1
ATOM 752 N N . ASN A 1 98 ? -3.056 3.393 6.313 1.00 89.06 98 ASN A N 1
ATOM 753 C CA . ASN A 1 98 ? -3.371 4.484 7.220 1.00 89.06 98 ASN A CA 1
ATOM 754 C C . ASN A 1 98 ? -4.812 4.336 7.721 1.00 89.06 98 ASN A C 1
ATOM 756 O O . ASN A 1 98 ? -5.754 4.239 6.926 1.00 89.06 98 ASN A O 1
ATOM 760 N N . LEU A 1 99 ? -4.975 4.295 9.041 1.00 87.62 99 LEU A N 1
ATOM 761 C CA . LEU A 1 99 ? -6.257 4.070 9.701 1.00 87.62 99 LEU A CA 1
ATOM 762 C C . LEU A 1 99 ? -6.876 5.399 10.123 1.00 87.62 99 LEU A C 1
ATOM 764 O O . LEU A 1 99 ? -6.222 6.242 10.733 1.00 87.62 99 LEU A O 1
ATOM 768 N N . SER A 1 100 ? -8.155 5.578 9.816 1.00 88.12 100 SER A N 1
ATOM 769 C CA . SER A 1 100 ? -8.930 6.748 10.223 1.00 88.12 100 SER A CA 1
ATOM 770 C C . SER A 1 100 ? -10.189 6.313 10.950 1.00 88.12 100 SER A C 1
ATOM 772 O O . SER A 1 100 ? -10.932 5.454 10.472 1.00 88.12 100 SER A O 1
ATOM 774 N N . TRP A 1 101 ? -10.428 6.922 12.105 1.00 86.25 101 TRP A N 1
ATOM 775 C CA . TRP A 1 101 ? -11.592 6.644 12.932 1.00 86.25 101 TRP A CA 1
ATOM 776 C C . TRP A 1 101 ? -12.702 7.641 12.659 1.00 86.25 101 TRP A C 1
ATOM 778 O O . TRP A 1 101 ? -12.443 8.827 12.456 1.00 86.25 101 TRP A O 1
ATOM 788 N N . TYR A 1 102 ? -13.935 7.152 12.710 1.00 86.00 102 TYR A N 1
ATOM 789 C CA . TYR A 1 102 ? -15.139 7.947 12.571 1.00 86.00 102 TYR A CA 1
ATOM 790 C C . TYR A 1 102 ? -16.139 7.571 13.660 1.00 86.00 102 TYR A C 1
ATOM 792 O O . TYR A 1 102 ? -16.446 6.394 13.861 1.00 86.00 102 TYR A O 1
ATOM 800 N N . ILE A 1 103 ? -16.676 8.584 14.335 1.00 84.81 103 ILE A N 1
ATOM 801 C CA . ILE A 1 103 ? -17.775 8.442 15.291 1.00 84.81 103 ILE A CA 1
ATOM 802 C C . ILE A 1 103 ? -18.939 9.255 14.741 1.00 84.81 103 ILE A C 1
ATOM 804 O O . ILE A 1 103 ? -18.806 10.463 14.559 1.00 84.81 103 ILE A O 1
ATOM 808 N N . ASN A 1 104 ? -20.066 8.599 14.454 1.00 86.06 104 ASN A N 1
ATOM 809 C CA . ASN A 1 104 ? -21.231 9.238 13.827 1.00 86.06 104 ASN A CA 1
ATOM 810 C C . ASN A 1 104 ? -20.849 10.016 12.552 1.00 86.06 104 ASN A C 1
ATOM 812 O O . ASN A 1 104 ? -21.228 11.170 12.376 1.00 86.06 104 ASN A O 1
ATOM 816 N N . ASP A 1 105 ? -20.031 9.378 11.708 1.00 87.62 105 ASP A N 1
ATOM 817 C CA . ASP A 1 105 ? -19.501 9.910 10.444 1.00 87.62 105 ASP A CA 1
ATOM 818 C C . ASP A 1 105 ? -18.597 11.155 10.572 1.00 87.62 105 ASP A C 1
ATOM 820 O O . ASP A 1 105 ? -18.191 11.746 9.571 1.00 87.62 105 ASP A O 1
ATOM 824 N N . VAL A 1 106 ? -18.185 11.513 11.792 1.00 86.69 106 VAL A N 1
ATOM 825 C CA . VAL A 1 106 ? -17.198 12.567 12.049 1.00 86.69 106 VAL A CA 1
ATOM 826 C C . VAL A 1 106 ? -15.828 11.941 12.278 1.00 86.69 106 VAL A C 1
ATOM 828 O O . VAL A 1 106 ? -15.672 11.105 13.168 1.00 86.69 106 VAL A O 1
ATOM 831 N N . MET A 1 107 ? -14.832 12.348 11.483 1.00 85.44 107 MET A N 1
ATOM 832 C CA . MET A 1 107 ? -13.451 11.888 11.646 1.00 85.44 107 MET A CA 1
ATOM 833 C C . MET A 1 107 ? -12.901 12.330 13.006 1.00 85.44 107 MET A C 1
ATOM 835 O O . MET A 1 107 ? -12.986 13.506 13.364 1.00 85.44 107 MET A O 1
ATOM 839 N N . VAL A 1 108 ? -12.291 11.398 13.734 1.00 85.25 108 VAL A N 1
ATOM 840 C CA . VAL A 1 108 ? -11.653 11.649 15.029 1.00 85.25 108 VAL A CA 1
ATOM 841 C C . VAL A 1 108 ? -10.155 11.349 14.962 1.00 85.25 108 VAL A C 1
ATOM 843 O O . VAL A 1 108 ? -9.716 10.441 14.252 1.00 85.25 108 VAL A O 1
ATOM 846 N N . SER A 1 109 ? -9.344 12.136 15.673 1.00 78.00 109 SER A N 1
ATOM 847 C CA . SER A 1 109 ? -7.895 11.929 15.735 1.00 78.00 109 SER A CA 1
ATOM 848 C C . SER A 1 109 ? -7.554 10.698 16.581 1.00 78.00 109 SER A C 1
ATOM 850 O O . SER A 1 109 ? -8.167 10.441 17.608 1.00 78.00 109 SER A O 1
ATOM 852 N N . THR A 1 110 ? -6.540 9.933 16.181 1.00 67.62 110 THR A N 1
ATOM 853 C CA . THR A 1 110 ? -6.112 8.701 16.876 1.00 67.62 110 THR A CA 1
ATOM 854 C C . THR A 1 110 ? -5.461 8.942 18.244 1.00 67.62 110 THR A C 1
ATOM 856 O O . THR A 1 110 ? -5.299 7.997 19.008 1.00 67.62 110 THR A O 1
ATOM 859 N N . ASN A 1 111 ? -5.114 10.192 18.570 1.00 64.12 111 ASN A N 1
ATOM 860 C CA . ASN A 1 111 ? -4.498 10.598 19.836 1.00 64.12 111 ASN A CA 1
ATOM 861 C C . ASN A 1 111 ? -5.433 11.544 20.608 1.00 64.12 111 ASN A C 1
ATOM 863 O O . ASN A 1 111 ? -5.226 12.759 20.610 1.00 64.12 111 ASN A O 1
ATOM 867 N N . GLY A 1 112 ? -6.473 11.001 21.246 1.00 61.69 112 GLY A N 1
ATOM 868 C CA . GLY A 1 112 ? -7.380 11.783 22.088 1.00 61.69 112 GLY A CA 1
ATOM 869 C C . GLY A 1 112 ? -8.433 10.941 22.809 1.00 61.69 112 GLY A C 1
ATOM 870 O O . GLY A 1 112 ? -8.780 9.849 22.368 1.00 61.69 112 GLY A O 1
ATOM 871 N N . THR A 1 113 ? -8.949 11.465 23.921 1.00 63.81 113 THR A N 1
ATOM 872 C CA . THR A 1 113 ? -10.129 10.919 24.604 1.00 63.81 113 THR A CA 1
ATOM 873 C C . THR A 1 113 ? -11.374 11.551 23.989 1.00 63.81 113 THR A C 1
ATOM 875 O O . THR A 1 113 ? -11.504 12.775 23.996 1.00 63.81 113 THR A O 1
ATOM 878 N N . PHE A 1 114 ? -12.288 10.735 23.460 1.00 69.38 114 PHE A N 1
ATOM 879 C CA . PHE A 1 114 ? -13.546 11.212 22.882 1.00 69.38 114 PHE A CA 1
ATOM 880 C C . PHE A 1 114 ? -14.711 10.886 23.805 1.00 69.38 114 PHE A C 1
ATOM 882 O O . PHE A 1 114 ? -14.977 9.724 24.108 1.00 69.38 114 PHE A O 1
ATOM 889 N N . ASN A 1 115 ? -15.437 11.924 24.215 1.00 70.31 115 ASN A N 1
ATOM 890 C CA . ASN A 1 115 ? -16.675 11.752 24.958 1.00 70.31 115 ASN A CA 1
ATOM 891 C C . ASN A 1 115 ? -17.762 11.322 23.976 1.00 70.31 115 ASN A C 1
ATOM 893 O O . ASN A 1 115 ? -18.230 12.125 23.166 1.00 70.31 115 ASN A O 1
ATOM 897 N N . CYS A 1 116 ? -18.153 10.051 24.038 1.00 65.94 116 CYS A N 1
ATOM 898 C CA . CYS A 1 116 ? -19.315 9.582 23.299 1.00 65.94 116 CYS A CA 1
ATOM 899 C C . CYS A 1 116 ? -20.564 10.285 23.859 1.00 65.94 116 CYS A C 1
ATOM 901 O O . CYS A 1 116 ? -20.782 10.242 25.074 1.00 65.94 116 CYS A O 1
ATOM 903 N N . PRO A 1 117 ? -21.388 10.937 23.017 1.00 66.44 117 PRO A N 1
ATOM 904 C CA . PRO A 1 117 ? -22.692 11.420 23.445 1.00 66.44 117 PRO A CA 1
ATOM 905 C C . PRO A 1 117 ? -23.476 10.255 24.051 1.00 66.44 117 PRO A C 1
ATOM 907 O O . PRO A 1 117 ? -23.419 9.143 23.525 1.00 66.44 117 PRO A O 1
ATOM 910 N N . SER A 1 118 ? -24.193 10.493 25.147 1.00 60.84 118 SER A N 1
ATOM 911 C CA . SER A 1 118 ? -25.046 9.502 25.806 1.00 60.84 118 SER A CA 1
ATOM 912 C C . SER A 1 118 ? -26.159 9.029 24.854 1.00 60.84 118 SER A C 1
ATOM 914 O O . SER A 1 118 ? -27.249 9.593 24.810 1.00 60.84 118 SER A O 1
ATOM 916 N N . GLY A 1 119 ? -25.857 8.011 24.043 1.00 61.75 119 GLY A N 1
ATOM 917 C CA . GLY A 1 119 ? -26.725 7.459 23.003 1.00 61.75 119 GLY A CA 1
ATOM 918 C C . GLY A 1 119 ? -26.008 6.445 22.097 1.00 61.75 119 GLY A C 1
ATOM 919 O O . GLY A 1 119 ? -24.799 6.240 22.203 1.00 61.75 119 GLY A O 1
ATOM 920 N N . ASN A 1 120 ? -26.767 5.811 21.193 1.00 61.59 120 ASN A N 1
ATOM 921 C CA . ASN A 1 120 ? -26.265 4.843 20.208 1.00 61.59 120 ASN A CA 1
ATOM 922 C C . ASN A 1 120 ? -25.346 5.532 19.187 1.00 61.59 120 ASN A C 1
ATOM 924 O O . ASN A 1 120 ? -25.811 6.019 18.156 1.00 61.59 120 ASN A O 1
ATOM 928 N N . SER A 1 121 ? -24.048 5.583 19.476 1.00 71.75 121 SER A N 1
ATOM 929 C CA . SER A 1 121 ? -23.051 6.093 18.535 1.00 71.75 121 SER A CA 1
ATOM 930 C C . SER A 1 121 ? -22.581 4.981 17.599 1.00 71.75 121 SER A C 1
ATOM 932 O O . SER A 1 121 ? -22.257 3.882 18.045 1.00 71.75 121 SER A O 1
ATOM 934 N N . ASN A 1 122 ? -22.526 5.265 16.298 1.00 77.75 122 ASN A N 1
ATOM 935 C CA . ASN A 1 122 ? -21.983 4.340 15.309 1.00 77.75 122 ASN A CA 1
ATOM 936 C C . ASN A 1 122 ? -20.478 4.574 15.172 1.00 77.75 122 ASN A C 1
ATOM 938 O O . ASN A 1 122 ? -20.049 5.636 14.713 1.00 77.75 122 ASN A O 1
ATOM 942 N N . LEU A 1 123 ? -19.690 3.575 15.566 1.00 80.69 123 LEU A N 1
ATOM 943 C CA . LEU A 1 123 ? -18.244 3.577 15.389 1.00 80.69 123 LEU A CA 1
ATOM 944 C C . LEU A 1 123 ? -17.879 2.911 14.064 1.00 8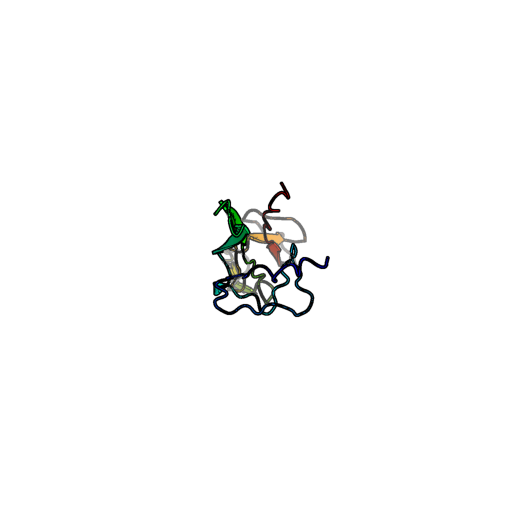0.69 123 LEU A C 1
ATOM 946 O O . LEU A 1 123 ? -18.327 1.803 13.766 1.00 80.69 123 LEU A O 1
ATOM 950 N N . ARG A 1 124 ? -17.041 3.582 13.277 1.00 82.38 124 ARG A N 1
ATOM 951 C CA . ARG A 1 124 ? -16.533 3.080 12.001 1.00 82.38 124 ARG A CA 1
ATOM 952 C C . ARG A 1 124 ? -15.049 3.389 11.870 1.00 82.38 124 ARG A C 1
ATOM 954 O O . ARG A 1 124 ? -14.581 4.439 12.303 1.00 82.38 124 ARG A O 1
ATOM 961 N N . ALA A 1 125 ? -14.317 2.490 11.230 1.00 83.00 125 ALA A N 1
ATOM 962 C CA . ALA A 1 125 ? -12.928 2.699 10.859 1.00 83.00 125 ALA A CA 1
ATOM 963 C C . ALA A 1 125 ? -12.792 2.529 9.350 1.00 83.00 125 ALA A C 1
ATOM 965 O O . ALA A 1 125 ? -13.365 1.608 8.767 1.00 83.00 125 ALA A O 1
ATOM 966 N N . LEU A 1 126 ? -12.039 3.428 8.724 1.00 82.25 126 LEU A N 1
ATOM 967 C CA . LEU A 1 126 ? -11.692 3.342 7.313 1.00 82.25 126 LEU A CA 1
ATOM 968 C C . LEU A 1 126 ? -10.189 3.148 7.167 1.00 82.25 126 LEU A C 1
ATOM 970 O O . LEU A 1 126 ? -9.390 3.737 7.900 1.00 82.25 126 LEU A O 1
ATOM 974 N N . THR A 1 127 ? -9.820 2.343 6.178 1.00 79.06 127 THR A N 1
ATOM 975 C CA . THR A 1 127 ? -8.437 2.167 5.753 1.00 79.06 127 THR A CA 1
ATOM 976 C C . THR A 1 127 ? -8.211 2.944 4.468 1.00 79.06 127 THR A C 1
ATOM 978 O O . THR A 1 127 ? -8.953 2.790 3.501 1.00 79.06 127 THR A O 1
ATOM 981 N N . SER A 1 128 ? -7.176 3.777 4.459 1.00 80.56 128 SER A N 1
ATOM 982 C CA . SER A 1 128 ? -6.708 4.482 3.269 1.00 80.56 128 SER A CA 1
ATOM 983 C C . SER A 1 128 ? -5.278 4.064 2.937 1.00 80.56 128 SER A C 1
ATOM 985 O O . SER A 1 128 ? -4.492 3.707 3.817 1.00 80.56 128 SER A O 1
ATOM 987 N N . TYR A 1 129 ? -4.947 4.092 1.651 1.00 75.38 129 TYR A N 1
ATOM 988 C CA . TYR A 1 129 ? -3.623 3.775 1.131 1.00 75.38 129 TYR A CA 1
ATOM 989 C C . TYR A 1 129 ? -3.084 4.982 0.359 1.00 75.38 129 TYR A C 1
ATOM 991 O O . TYR A 1 129 ? -3.778 5.576 -0.466 1.00 75.38 129 TYR A O 1
ATOM 999 N N . CYS A 1 130 ? -1.832 5.356 0.623 1.00 62.00 130 CYS A N 1
ATOM 1000 C CA . CYS A 1 130 ? -1.129 6.335 -0.196 1.00 62.00 130 CYS A CA 1
ATOM 1001 C C . CYS A 1 130 ? -0.456 5.596 -1.353 1.00 62.00 130 CYS A C 1
ATOM 1003 O O . CYS A 1 130 ? 0.604 4.999 -1.172 1.00 62.00 130 CYS A O 1
ATOM 1005 N N . PHE A 1 131 ? -1.047 5.645 -2.545 1.00 63.53 131 PHE A N 1
ATOM 1006 C CA . PHE A 1 131 ? -0.297 5.319 -3.754 1.00 63.53 131 PHE A CA 1
ATOM 1007 C C . PHE A 1 131 ? 0.553 6.534 -4.102 1.00 63.53 131 PHE A C 1
ATOM 1009 O O . PHE A 1 131 ? 0.017 7.590 -4.442 1.00 63.53 131 PHE A O 1
ATOM 1016 N N . GLN A 1 132 ? 1.876 6.418 -3.984 1.00 52.28 132 GLN A N 1
ATOM 1017 C CA . GLN A 1 132 ? 2.733 7.425 -4.593 1.00 52.28 132 GLN A CA 1
ATOM 1018 C C . GLN A 1 132 ? 2.570 7.278 -6.102 1.00 52.28 132 GLN A C 1
ATOM 1020 O O . GLN A 1 132 ? 2.909 6.248 -6.677 1.00 52.28 132 GLN A O 1
ATOM 1025 N N . LYS A 1 133 ? 1.962 8.279 -6.737 1.00 49.03 133 LYS A N 1
ATOM 1026 C CA . LYS A 1 133 ? 1.951 8.370 -8.191 1.00 49.03 133 LYS A CA 1
ATOM 1027 C C . LYS A 1 133 ? 3.397 8.622 -8.609 1.00 49.03 133 LYS A C 1
ATOM 1029 O O . LYS A 1 133 ? 3.900 9.718 -8.395 1.00 49.03 133 LYS A O 1
ATOM 1034 N N . GLU A 1 134 ? 4.070 7.609 -9.141 1.00 53.78 134 GLU A N 1
ATOM 1035 C CA . GLU A 1 134 ? 5.359 7.813 -9.800 1.00 53.78 134 GLU A CA 1
ATOM 1036 C C . GLU A 1 134 ? 5.100 8.675 -11.046 1.00 53.78 134 GLU A C 1
ATOM 1038 O O . GLU A 1 134 ? 4.306 8.309 -11.920 1.00 53.78 134 GLU A O 1
ATOM 1043 N N . ASP A 1 135 ? 5.686 9.876 -11.072 1.00 43.06 135 ASP A N 1
ATOM 1044 C CA . ASP A 1 135 ? 5.562 10.798 -12.198 1.00 43.06 135 ASP A CA 1
ATOM 1045 C C . ASP A 1 135 ? 6.116 10.135 -13.470 1.00 43.06 135 ASP A C 1
ATOM 1047 O O . ASP A 1 135 ? 7.246 9.630 -13.467 1.00 43.06 135 ASP A O 1
ATOM 1051 N N . PRO A 1 136 ? 5.356 10.130 -14.579 1.00 42.50 136 PRO A N 1
ATOM 1052 C CA . PRO A 1 136 ? 5.891 9.721 -15.862 1.00 42.50 136 PRO A CA 1
ATOM 1053 C C . PRO A 1 136 ? 6.795 10.854 -16.360 1.00 42.50 136 PRO A C 1
ATOM 1055 O O . PRO A 1 136 ? 6.305 11.850 -16.889 1.00 42.50 136 PRO A O 1
ATOM 1058 N N . HIS A 1 137 ? 8.103 10.733 -16.131 1.00 39.34 137 HIS A N 1
ATOM 1059 C CA . HIS A 1 137 ? 9.101 11.543 -16.834 1.00 39.34 137 HIS A CA 1
ATOM 1060 C C . HIS A 1 137 ? 9.049 11.299 -18.344 1.00 39.34 137 HIS A C 1
ATOM 1062 O O . HIS A 1 137 ? 9.027 10.108 -18.742 1.00 39.34 137 HIS A O 1
#

Foldseek 3Di:
DDPPPPQFPQPWPADQWDWDPPADNVGTDIPRDDQVRFAKTKDWDFDDPPDTDIDIDIDTDGDWFAFPDWWDKDWDDDDPPDQTDIDTGTHDIVPDWDKWKDKQNHTDDPPDGDDDPPDDIDIDMGTDDDDDPDDDD

pLDDT: mean 72.67, std 15.97, range [26.86, 92.75]

Mean predicted aligned error: 11.98 Å